Protein AF-A0A8T5MSV7-F1 (afdb_monomer_lite)

Foldseek 3Di:
DDFPPPDVDTPDPQVQVQVVVLVVCLVVCVVDVVSVVCLLCQQVDDSPDPRCVALDDSNVVPDFQDDPCPVCGCVVRVVRRVCSVVVNVVVVVVVVLLACEPPRPVVVVQLVVQLVVLCVVDVDNVSSNVRSVVVSVVRNVVVVVVVVCVVCVVVVVVVVD

pLDDT: mean 79.71, std 11.53, range [36.91, 94.94]

Radius of gyration: 23.36 Å; chains: 1; bounding box: 55×36×70 Å

Sequence (161 aa):
SKPLEVLGIEVEECPASSTLHFLQTMPTMLNRPMGWITLITLPFMGLTGPRFDGFTGLLIQFYQPAGWALPLGNGIFWIANSLFWIGYISFCVGALNCLPVAPLDGKYVFRDIALSGAGLITKDEERRERMSNAAVHALALLLFASIVFLFIAPYLVHLHR

Secondary structure (DSSP, 8-state):
------SS------HHHHHHHHHHHHHHHTTSHHHHHHHHHGGGSBSSSSB--SS-HHHHHS----GGGGGGTTHHHHHHHHHHHHHHHHHHHHHHHTSSSTTSTHHHHHHHHHHHHHHHH---HHHHHHHHHHHHHHHHHHHHHHHHHHHHHHHHHHTT-

Structure (mmCIF, N/CA/C/O backbone):
data_AF-A0A8T5MSV7-F1
#
_entry.id   AF-A0A8T5MSV7-F1
#
loop_
_atom_site.group_PDB
_atom_site.id
_atom_site.type_symbol
_atom_site.label_atom_id
_atom_site.label_alt_id
_atom_site.label_comp_id
_atom_site.label_asym_id
_atom_site.label_entity_id
_atom_site.label_seq_id
_atom_site.pdbx_PDB_ins_code
_atom_site.Cartn_x
_atom_site.Cartn_y
_atom_site.Cartn_z
_atom_site.occupancy
_atom_site.B_iso_or_equiv
_atom_site.auth_seq_id
_atom_site.auth_comp_id
_atom_site.auth_asym_id
_atom_site.auth_atom_id
_atom_site.pdbx_PDB_model_num
ATOM 1 N N . SER A 1 1 ? 22.118 18.298 -21.321 1.00 36.91 1 SER A N 1
ATOM 2 C CA . SER A 1 1 ? 22.368 18.521 -22.763 1.00 36.91 1 SER A CA 1
ATOM 3 C C . SER A 1 1 ? 21.188 19.305 -23.304 1.00 36.91 1 SER A C 1
ATOM 5 O O . SER A 1 1 ? 20.075 18.990 -22.919 1.00 36.91 1 SER A O 1
ATOM 7 N N . LYS A 1 2 ? 21.402 20.369 -24.091 1.00 42.62 2 LYS A N 1
ATOM 8 C CA . LYS A 1 2 ? 20.290 21.161 -24.656 1.00 42.62 2 LYS A CA 1
ATOM 9 C C . LYS A 1 2 ? 19.412 20.273 -25.562 1.00 42.62 2 LYS A C 1
ATOM 11 O O . LYS A 1 2 ? 20.003 19.486 -26.307 1.00 42.62 2 LYS A O 1
ATOM 16 N N . PRO A 1 3 ? 18.072 20.390 -25.529 1.00 46.03 3 PRO A N 1
ATOM 17 C CA . PRO A 1 3 ? 17.212 19.687 -26.472 1.00 46.03 3 PRO A CA 1
ATOM 18 C C . PRO A 1 3 ? 17.444 20.231 -27.889 1.00 46.03 3 PRO A C 1
ATOM 20 O O . PRO A 1 3 ? 17.568 21.438 -28.102 1.00 46.03 3 PRO A O 1
ATOM 23 N N . LEU A 1 4 ? 17.588 19.321 -28.852 1.00 53.03 4 LEU A N 1
ATOM 24 C CA . LEU A 1 4 ? 17.709 19.637 -30.273 1.00 53.03 4 LEU A CA 1
ATOM 25 C C . LEU A 1 4 ? 16.303 19.897 -30.832 1.00 53.03 4 LEU A C 1
ATOM 27 O O . LEU A 1 4 ? 15.616 18.968 -31.246 1.00 53.03 4 LEU A O 1
ATOM 31 N N . GLU A 1 5 ? 15.891 21.165 -30.858 1.00 50.81 5 GLU A N 1
ATOM 32 C CA . GLU A 1 5 ? 14.728 21.651 -31.614 1.00 50.81 5 GLU A CA 1
ATOM 33 C C . GLU A 1 5 ? 15.031 21.607 -33.120 1.00 50.81 5 GLU A C 1
ATOM 35 O O . GLU A 1 5 ? 15.340 22.615 -33.752 1.00 50.81 5 GLU A O 1
ATOM 40 N N . VAL A 1 6 ? 15.013 20.422 -33.725 1.00 54.12 6 VAL A N 1
ATOM 41 C CA . VAL A 1 6 ? 15.267 20.274 -35.165 1.00 54.12 6 VAL A CA 1
ATOM 42 C C . VAL A 1 6 ? 14.185 19.393 -35.776 1.00 54.12 6 VAL A C 1
ATOM 44 O O . VAL A 1 6 ? 14.483 18.280 -36.175 1.00 54.12 6 VAL A O 1
ATOM 47 N N . LEU A 1 7 ? 12.927 19.869 -35.763 1.00 58.00 7 LEU A N 1
ATOM 48 C CA . LEU A 1 7 ? 11.843 19.584 -36.742 1.00 58.00 7 LEU A CA 1
ATOM 49 C C . LEU A 1 7 ? 10.418 19.968 -36.263 1.00 58.00 7 LEU A C 1
ATOM 51 O O . LEU A 1 7 ? 9.443 19.602 -36.914 1.00 58.00 7 LEU A O 1
ATOM 55 N N . GLY A 1 8 ? 10.249 20.669 -35.134 1.00 52.44 8 GLY A N 1
ATOM 56 C CA . GLY A 1 8 ? 8.913 20.876 -34.543 1.00 52.44 8 GLY A CA 1
ATOM 57 C C . GLY A 1 8 ? 8.363 19.636 -33.822 1.00 52.44 8 GLY A C 1
ATOM 58 O O . GLY A 1 8 ? 7.184 19.583 -33.487 1.00 52.44 8 GLY A O 1
ATOM 59 N N . ILE A 1 9 ? 9.226 18.647 -33.580 1.00 61.09 9 ILE A N 1
ATOM 60 C CA . ILE A 1 9 ? 8.997 17.532 -32.666 1.00 61.09 9 ILE A CA 1
ATOM 61 C C . ILE A 1 9 ? 9.985 17.724 -31.523 1.00 61.09 9 ILE A C 1
ATOM 63 O O . ILE A 1 9 ? 11.198 17.695 -31.736 1.00 61.09 9 ILE A O 1
ATOM 67 N N . GLU A 1 10 ? 9.463 17.957 -30.327 1.00 49.97 10 GLU A N 1
ATOM 68 C CA . GLU A 1 10 ? 10.260 17.957 -29.109 1.00 49.97 10 GLU A CA 1
ATOM 69 C C . GLU A 1 10 ? 10.412 16.499 -28.664 1.00 49.97 10 GLU A C 1
ATOM 71 O O . GLU A 1 10 ? 9.425 15.783 -28.485 1.00 49.97 10 GLU A O 1
ATOM 76 N N . VAL A 1 11 ? 11.650 16.019 -28.544 1.00 54.00 11 VAL A N 1
ATOM 77 C CA . VAL A 1 11 ? 11.899 14.756 -27.846 1.00 54.00 11 VAL A CA 1
ATOM 78 C C . VAL A 1 11 ? 11.767 15.080 -26.365 1.00 54.00 11 VAL A C 1
ATOM 80 O O . VAL A 1 11 ? 12.696 15.642 -25.784 1.00 54.00 11 VAL A O 1
ATOM 83 N N . GLU A 1 12 ? 10.609 14.771 -25.775 1.00 55.56 12 GLU A N 1
ATOM 84 C CA . GLU A 1 12 ? 10.451 14.786 -24.319 1.00 55.56 12 GLU A CA 1
ATOM 85 C C . GLU A 1 12 ? 11.608 13.993 -23.696 1.00 55.56 12 GLU A C 1
ATOM 87 O O . GLU A 1 12 ? 11.960 12.900 -24.156 1.00 55.56 12 GLU A O 1
ATOM 92 N N . GLU A 1 13 ? 12.252 14.576 -22.684 1.00 60.03 13 GLU A N 1
ATOM 93 C CA . GLU A 1 13 ? 13.374 13.950 -21.991 1.00 60.03 13 GLU A CA 1
ATOM 94 C C . GLU A 1 13 ? 13.008 12.525 -21.551 1.00 60.03 13 GLU A C 1
ATOM 96 O O . GLU A 1 13 ? 11.902 12.268 -21.080 1.00 60.03 13 GLU A O 1
ATOM 101 N N . CYS A 1 14 ? 13.948 11.587 -21.707 1.00 59.22 14 CYS A N 1
ATOM 102 C CA . CYS A 1 14 ? 13.722 10.175 -21.405 1.00 59.22 14 CYS A CA 1
ATOM 103 C C . CYS A 1 14 ? 13.134 9.995 -19.986 1.00 59.22 14 CYS A C 1
ATOM 105 O O . CYS A 1 14 ? 13.853 10.225 -19.005 1.00 59.22 14 CYS A O 1
ATOM 107 N N . PRO A 1 15 ? 11.881 9.513 -19.835 1.00 68.94 15 PRO A N 1
ATOM 108 C CA . PRO A 1 15 ? 11.240 9.365 -18.526 1.00 68.94 15 PRO A CA 1
ATOM 109 C C . PRO A 1 15 ? 11.947 8.354 -17.618 1.00 68.94 15 PRO A C 1
ATOM 111 O O . PRO A 1 15 ? 11.673 8.285 -16.421 1.00 68.94 15 PRO A O 1
ATOM 114 N N . ALA A 1 16 ? 12.843 7.532 -18.170 1.00 71.06 16 ALA A N 1
ATOM 115 C CA . ALA A 1 16 ? 13.505 6.467 -17.436 1.00 71.06 16 ALA A CA 1
ATOM 116 C C . ALA A 1 16 ? 14.402 6.998 -16.313 1.00 71.06 16 ALA A C 1
ATOM 118 O O . ALA A 1 16 ? 14.360 6.457 -15.212 1.00 71.06 16 ALA A O 1
ATOM 119 N N . SER A 1 17 ? 15.170 8.068 -16.543 1.00 75.81 17 SER A N 1
ATOM 120 C CA . SER A 1 17 ? 16.082 8.609 -15.524 1.00 75.81 17 SER A CA 1
ATOM 121 C C . SER A 1 17 ? 15.319 9.217 -14.347 1.00 75.81 17 SER A C 1
ATOM 123 O O . SER A 1 17 ? 15.645 8.944 -13.191 1.00 75.81 17 SER A O 1
ATOM 125 N N . SER A 1 18 ? 14.265 9.984 -14.632 1.00 76.94 18 SER A N 1
ATOM 126 C CA . SER A 1 18 ? 13.405 10.595 -13.619 1.00 76.94 18 SER A CA 1
ATOM 127 C C . SER A 1 18 ? 12.596 9.542 -12.859 1.00 76.94 18 SER A C 1
ATOM 129 O O . SER A 1 18 ? 12.537 9.593 -11.632 1.00 76.94 18 SER A O 1
ATOM 131 N N . THR A 1 19 ? 12.079 8.522 -13.553 1.00 76.88 19 THR A N 1
ATOM 132 C CA . THR A 1 19 ? 11.391 7.380 -12.930 1.00 76.88 19 THR A CA 1
ATOM 133 C C . THR A 1 19 ? 12.338 6.568 -12.047 1.00 76.88 19 THR A C 1
ATOM 135 O O . THR A 1 19 ? 11.982 6.226 -10.923 1.00 76.88 19 THR A O 1
ATOM 138 N N . LEU A 1 20 ? 13.562 6.282 -12.504 1.00 80.88 20 LEU A N 1
ATOM 139 C CA . LEU A 1 20 ? 14.553 5.550 -11.711 1.00 80.88 20 LEU A CA 1
ATOM 140 C C . LEU A 1 20 ? 14.943 6.327 -10.457 1.00 80.88 20 LEU A C 1
ATOM 142 O O . LEU A 1 20 ? 14.983 5.754 -9.371 1.00 80.88 20 LEU A O 1
ATOM 146 N N . HIS A 1 21 ? 15.199 7.628 -10.600 1.00 83.19 21 HIS A N 1
ATOM 147 C CA . HIS A 1 21 ? 15.504 8.498 -9.471 1.00 83.19 21 HIS A CA 1
ATOM 148 C C . HIS A 1 21 ? 14.341 8.516 -8.473 1.00 83.19 21 HIS A C 1
ATOM 150 O O . HIS A 1 21 ? 14.548 8.353 -7.274 1.00 83.19 21 HIS A O 1
ATOM 156 N N . PHE A 1 22 ? 13.103 8.615 -8.960 1.00 83.19 22 PHE A N 1
ATOM 157 C CA . PHE A 1 22 ? 11.919 8.535 -8.114 1.00 83.19 22 PHE A CA 1
ATOM 158 C C . PHE A 1 22 ? 11.834 7.200 -7.353 1.00 83.19 22 PHE A C 1
ATOM 160 O O . PHE A 1 22 ? 11.672 7.195 -6.131 1.00 83.19 22 PHE A O 1
ATOM 167 N N . LEU A 1 23 ? 12.029 6.067 -8.038 1.00 82.44 23 LEU A N 1
ATOM 168 C CA . LEU A 1 23 ? 12.054 4.737 -7.416 1.00 82.44 23 LEU A CA 1
ATOM 169 C C . LEU A 1 23 ? 13.165 4.611 -6.361 1.00 82.44 23 LEU A C 1
ATOM 171 O O . LEU A 1 23 ? 12.937 4.042 -5.296 1.00 82.44 23 LEU A O 1
ATOM 175 N N . GLN A 1 24 ? 14.342 5.191 -6.606 1.00 87.25 24 GLN A N 1
ATOM 176 C CA . GLN A 1 24 ? 15.445 5.228 -5.638 1.00 87.25 24 GLN A CA 1
ATOM 177 C C . GLN A 1 24 ? 15.135 6.097 -4.415 1.00 87.25 24 GLN A C 1
ATOM 179 O O . GLN A 1 24 ? 15.618 5.808 -3.321 1.00 87.25 24 GLN A O 1
ATOM 184 N N . THR A 1 25 ? 14.317 7.139 -4.570 1.00 87.06 25 THR A N 1
ATOM 185 C CA . THR A 1 25 ? 13.877 7.986 -3.452 1.00 87.06 25 THR A CA 1
ATOM 186 C C . THR A 1 25 ? 12.722 7.390 -2.647 1.00 87.06 25 THR A C 1
ATOM 188 O O . THR A 1 25 ? 12.484 7.822 -1.523 1.00 87.06 25 THR A O 1
ATOM 191 N N . MET A 1 26 ? 12.023 6.366 -3.146 1.00 84.69 26 MET A N 1
ATOM 192 C CA . MET A 1 26 ? 10.886 5.784 -2.423 1.00 84.69 26 MET A CA 1
ATOM 193 C C . MET A 1 26 ? 11.201 5.342 -0.987 1.00 84.69 26 MET A C 1
ATOM 195 O O . MET A 1 26 ? 10.445 5.721 -0.091 1.00 84.69 26 MET A O 1
ATOM 199 N N . PRO A 1 27 ? 12.303 4.617 -0.706 1.00 88.44 27 PRO A N 1
ATOM 200 C CA . PRO A 1 27 ? 12.615 4.195 0.657 1.00 88.44 27 PRO A CA 1
ATOM 201 C C . PRO A 1 27 ? 12.756 5.369 1.630 1.00 88.44 27 PRO A C 1
ATOM 203 O O . PRO A 1 27 ? 12.326 5.277 2.777 1.00 88.44 27 PRO A O 1
ATOM 206 N N . THR A 1 28 ? 13.315 6.498 1.185 1.00 90.19 28 THR A N 1
ATOM 207 C CA . THR A 1 28 ? 13.464 7.683 2.038 1.00 90.19 28 THR A CA 1
ATOM 208 C C . THR A 1 28 ? 12.144 8.430 2.213 1.00 90.19 28 THR A C 1
ATOM 210 O O . THR A 1 28 ? 11.904 8.982 3.290 1.00 90.19 28 THR A O 1
ATOM 213 N N . MET A 1 29 ? 11.253 8.401 1.214 1.00 88.00 29 MET A N 1
ATOM 214 C CA . MET A 1 29 ? 9.909 8.981 1.309 1.00 88.00 29 MET A CA 1
ATOM 215 C C . MET A 1 29 ? 9.033 8.275 2.351 1.00 88.00 29 MET A C 1
ATOM 217 O O . MET A 1 29 ? 8.206 8.938 2.975 1.00 88.00 29 MET A O 1
ATOM 221 N N . LEU A 1 30 ? 9.239 6.977 2.605 1.00 88.19 30 LEU A N 1
ATOM 222 C CA . LEU A 1 30 ? 8.483 6.211 3.612 1.00 88.19 30 LEU A CA 1
ATOM 223 C C . LEU A 1 30 ? 8.696 6.702 5.055 1.00 88.19 30 LEU A C 1
ATOM 225 O O . LEU A 1 30 ? 7.876 6.416 5.928 1.00 88.19 30 LEU A O 1
ATOM 229 N N . ASN A 1 31 ? 9.723 7.522 5.309 1.00 92.44 31 ASN A N 1
ATOM 230 C CA . ASN A 1 31 ? 9.895 8.218 6.591 1.00 92.44 31 ASN A CA 1
ATOM 231 C C . ASN A 1 31 ? 8.845 9.321 6.825 1.00 92.44 31 ASN A C 1
ATOM 233 O O . ASN A 1 31 ? 8.804 9.934 7.893 1.00 92.44 31 ASN A O 1
ATOM 237 N N . ARG A 1 32 ? 8.020 9.632 5.820 1.00 92.69 32 ARG A N 1
ATOM 238 C CA . ARG A 1 32 ? 6.971 10.652 5.869 1.00 92.69 32 ARG A CA 1
ATOM 239 C C . ARG A 1 32 ? 5.621 10.027 5.505 1.00 92.69 32 ARG A C 1
ATOM 241 O O . ARG A 1 32 ? 5.570 9.180 4.617 1.00 92.69 32 ARG A O 1
ATOM 248 N N . PRO A 1 33 ? 4.505 10.499 6.091 1.00 88.56 33 PRO A N 1
ATOM 249 C CA . PRO A 1 33 ? 3.164 10.016 5.741 1.00 88.56 33 PRO A CA 1
ATOM 250 C C . PRO A 1 33 ? 2.852 10.186 4.248 1.00 88.56 33 PRO A C 1
ATOM 252 O O . PRO A 1 33 ? 2.181 9.350 3.656 1.00 88.56 33 PRO A O 1
ATOM 255 N N . MET A 1 34 ? 3.410 11.221 3.613 1.00 85.62 34 MET A N 1
ATOM 256 C CA . MET A 1 34 ? 3.259 11.435 2.175 1.00 85.62 34 MET A CA 1
ATOM 257 C C . MET A 1 34 ? 3.829 10.280 1.338 1.00 85.62 34 MET A C 1
ATOM 259 O O . MET A 1 34 ? 3.223 9.907 0.342 1.00 85.62 34 MET A O 1
ATOM 263 N N . GLY A 1 35 ? 4.946 9.666 1.750 1.00 87.88 35 GLY A N 1
ATOM 264 C CA . GLY A 1 35 ? 5.514 8.526 1.028 1.00 87.88 35 GLY A CA 1
ATOM 265 C C . GLY A 1 35 ? 4.621 7.290 1.069 1.00 87.88 35 GLY A C 1
ATOM 266 O O . GLY A 1 35 ? 4.555 6.552 0.092 1.00 87.88 35 GLY A O 1
ATOM 267 N N . TRP A 1 36 ? 3.876 7.101 2.160 1.00 88.44 36 TRP A N 1
ATOM 268 C CA . TRP A 1 36 ? 2.880 6.034 2.260 1.00 88.44 36 TRP A CA 1
ATOM 269 C C . TRP A 1 36 ? 1.713 6.249 1.299 1.00 88.44 36 TRP A C 1
ATOM 271 O O . TRP A 1 36 ? 1.288 5.306 0.636 1.00 88.44 36 TRP A O 1
ATOM 281 N N . ILE A 1 37 ? 1.234 7.491 1.172 1.00 87.81 37 ILE A N 1
ATOM 282 C CA . ILE A 1 37 ? 0.195 7.846 0.195 1.00 87.81 37 ILE A CA 1
ATOM 283 C C . ILE A 1 37 ? 0.702 7.556 -1.217 1.00 87.81 37 ILE A C 1
ATOM 285 O O . ILE A 1 37 ? 0.033 6.848 -1.965 1.00 87.81 37 ILE A O 1
ATOM 289 N N . THR A 1 38 ? 1.914 8.015 -1.540 1.00 86.44 38 THR A N 1
ATOM 290 C CA . THR A 1 38 ? 2.564 7.754 -2.828 1.00 86.44 38 THR A CA 1
ATOM 291 C C . THR A 1 38 ? 2.665 6.261 -3.132 1.00 86.44 38 THR A C 1
ATOM 293 O O . THR A 1 38 ? 2.383 5.862 -4.256 1.00 86.44 38 THR A O 1
ATOM 296 N N . LEU A 1 39 ? 3.036 5.425 -2.154 1.00 87.25 39 LEU A N 1
ATOM 297 C CA . LEU A 1 39 ? 3.133 3.973 -2.331 1.00 87.25 39 LEU A CA 1
ATOM 298 C C . LEU A 1 39 ? 1.767 3.344 -2.642 1.00 87.25 39 LEU A C 1
ATOM 300 O O . LEU A 1 39 ? 1.666 2.501 -3.529 1.00 87.25 39 LEU A O 1
ATOM 304 N N . ILE A 1 40 ? 0.712 3.768 -1.941 1.00 88.25 40 ILE A N 1
ATOM 305 C CA . ILE A 1 40 ? -0.657 3.275 -2.153 1.00 88.25 40 ILE A CA 1
ATOM 306 C C . ILE A 1 40 ? -1.168 3.676 -3.539 1.00 88.25 40 ILE A C 1
ATOM 308 O O . ILE A 1 40 ? -1.778 2.861 -4.230 1.00 88.25 40 ILE A O 1
ATOM 312 N N . THR A 1 41 ? -0.915 4.912 -3.967 1.00 86.50 41 THR A N 1
ATOM 313 C CA . THR A 1 41 ? -1.403 5.437 -5.249 1.00 86.50 41 THR A CA 1
ATOM 314 C C . THR A 1 41 ? -0.491 5.114 -6.427 1.00 86.50 41 THR A C 1
ATOM 316 O O . THR A 1 41 ? -0.868 5.384 -7.562 1.00 86.50 41 THR A O 1
ATOM 319 N N . LEU A 1 42 ? 0.684 4.532 -6.181 1.00 86.38 42 LEU A N 1
ATOM 320 C CA . LEU A 1 42 ? 1.738 4.270 -7.159 1.00 86.38 42 LEU A CA 1
ATOM 321 C C . LEU A 1 42 ? 1.247 3.681 -8.495 1.00 86.38 42 LEU A C 1
ATOM 323 O O . LEU A 1 42 ? 1.528 4.298 -9.520 1.00 86.38 42 LEU A O 1
ATOM 327 N N . PRO A 1 43 ? 0.487 2.564 -8.533 1.00 84.56 43 PRO A N 1
ATOM 328 C CA . PRO A 1 43 ? 0.057 1.971 -9.804 1.00 84.56 43 PRO A CA 1
ATOM 329 C C . PRO A 1 43 ? -0.967 2.822 -10.575 1.00 84.56 43 PRO A C 1
ATOM 331 O O . PRO A 1 43 ? -1.271 2.573 -11.742 1.00 84.56 43 PRO A O 1
ATOM 334 N N . PHE A 1 44 ? -1.541 3.823 -9.911 1.00 81.25 44 PHE A N 1
ATOM 335 C CA . PHE A 1 44 ? -2.552 4.720 -10.460 1.00 81.25 44 PHE A CA 1
ATOM 336 C C . PHE A 1 44 ? -1.990 6.112 -10.767 1.00 81.25 44 PHE A C 1
ATOM 338 O O . PHE A 1 44 ? -2.656 6.902 -11.434 1.00 81.25 44 PHE A O 1
ATOM 345 N N . MET A 1 45 ? -0.770 6.408 -10.313 1.00 73.75 45 MET A N 1
ATOM 346 C CA . MET A 1 45 ? -0.130 7.713 -10.423 1.00 73.75 45 MET A CA 1
ATOM 347 C C . MET A 1 45 ? 0.932 7.719 -11.531 1.00 73.75 45 MET A C 1
ATOM 349 O O . MET A 1 45 ? 1.658 6.748 -11.745 1.00 73.75 45 MET A O 1
ATOM 353 N N . GLY A 1 46 ? 1.030 8.838 -12.250 1.00 67.75 46 GLY A N 1
ATOM 354 C CA . GLY A 1 46 ? 2.192 9.134 -13.089 1.00 67.75 46 GLY A CA 1
ATOM 355 C C . GLY A 1 46 ? 3.321 9.656 -12.207 1.00 67.75 46 GLY A C 1
ATOM 356 O O . GLY A 1 46 ? 3.125 10.633 -11.489 1.00 67.75 46 GLY A O 1
ATOM 357 N N . LEU A 1 47 ? 4.478 8.994 -12.219 1.00 61.12 47 LEU A N 1
ATOM 358 C CA . LEU A 1 47 ? 5.583 9.334 -11.315 1.00 61.12 47 LEU A CA 1
ATOM 359 C C . LEU A 1 47 ? 6.293 10.622 -11.743 1.00 61.12 47 LEU A C 1
ATOM 361 O O . LEU A 1 47 ? 6.564 11.476 -10.907 1.00 61.12 47 LEU A O 1
ATOM 365 N N . THR A 1 48 ? 6.508 10.777 -13.049 1.00 56.84 48 THR A N 1
ATOM 366 C CA . THR A 1 48 ? 7.056 11.972 -13.724 1.00 56.84 48 THR A CA 1
ATOM 367 C C . THR A 1 48 ? 6.701 11.983 -15.224 1.00 56.84 48 THR A C 1
ATOM 369 O O . THR A 1 48 ? 7.318 12.691 -16.011 1.00 56.84 48 THR A O 1
ATOM 372 N N . GLY A 1 49 ? 5.729 11.160 -15.632 1.00 61.97 49 GLY A N 1
ATOM 373 C CA . GLY A 1 49 ? 5.389 10.848 -17.021 1.00 61.97 49 GLY A CA 1
ATOM 374 C C . GLY A 1 49 ? 4.146 9.944 -17.077 1.00 61.97 49 GLY A C 1
ATOM 375 O O . GLY A 1 49 ? 3.284 10.075 -16.201 1.00 61.97 49 GLY A O 1
ATOM 376 N N . PRO A 1 50 ? 4.018 9.023 -18.054 1.00 62.22 50 PRO A N 1
ATOM 377 C CA . PRO A 1 50 ? 2.878 8.108 -18.116 1.00 62.22 50 PRO A CA 1
ATOM 378 C C . PRO A 1 50 ? 2.712 7.299 -16.819 1.00 62.22 50 PRO A C 1
ATOM 380 O O . PRO A 1 50 ? 3.662 7.092 -16.061 1.00 62.22 50 PRO A O 1
ATOM 383 N N . ARG A 1 51 ? 1.470 6.874 -16.553 1.00 72.56 51 ARG A N 1
ATOM 384 C CA . ARG A 1 51 ? 1.091 6.093 -15.365 1.00 72.56 51 ARG A CA 1
ATOM 385 C C . ARG A 1 51 ? 2.052 4.921 -15.169 1.00 72.56 51 ARG A C 1
ATOM 387 O O . ARG A 1 51 ? 2.282 4.165 -16.109 1.00 72.56 51 ARG A O 1
ATOM 394 N N . PHE A 1 52 ? 2.568 4.756 -13.952 1.00 81.75 52 PHE A N 1
ATOM 395 C CA . PHE A 1 52 ? 3.379 3.592 -13.617 1.00 81.75 52 PHE A CA 1
ATOM 396 C C . PHE A 1 52 ? 2.460 2.381 -13.466 1.00 81.75 52 PHE A C 1
ATOM 398 O O . PHE A 1 52 ? 1.812 2.220 -12.445 1.00 81.75 52 PHE A O 1
ATOM 405 N N . ASP A 1 53 ? 2.368 1.535 -14.484 1.00 81.00 53 ASP A N 1
ATOM 406 C CA . ASP A 1 53 ? 1.547 0.316 -14.485 1.00 81.00 53 ASP A CA 1
ATOM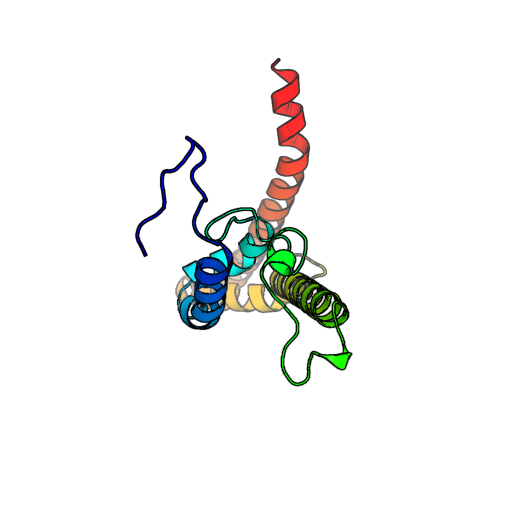 407 C C . ASP A 1 53 ? 2.367 -0.961 -14.212 1.00 81.00 53 ASP A C 1
ATOM 409 O O . ASP A 1 53 ? 1.890 -2.083 -14.395 1.00 81.00 53 ASP A O 1
ATOM 413 N N . GLY A 1 54 ? 3.593 -0.782 -13.712 1.00 82.69 54 GLY A N 1
ATOM 414 C CA . GLY A 1 54 ? 4.549 -1.839 -13.405 1.00 82.69 54 GLY A CA 1
ATOM 415 C C . GLY A 1 54 ? 5.735 -1.848 -14.367 1.00 82.69 54 GLY A C 1
ATOM 416 O O . GLY A 1 54 ? 6.028 -0.872 -15.058 1.00 82.69 54 GLY A O 1
ATOM 417 N N . PHE A 1 55 ? 6.450 -2.971 -14.413 1.00 85.50 55 PHE A N 1
ATOM 418 C CA . PHE A 1 55 ? 7.610 -3.142 -15.294 1.00 85.50 55 PHE A CA 1
ATOM 419 C C . PHE A 1 55 ? 7.165 -3.615 -16.682 1.00 85.50 55 PHE A C 1
ATOM 421 O O . PHE A 1 55 ? 7.515 -4.711 -17.118 1.00 85.50 55 PHE A O 1
ATOM 428 N N . THR A 1 56 ? 6.351 -2.799 -17.360 1.00 83.00 56 THR A N 1
ATOM 429 C CA . THR A 1 56 ? 5.768 -3.106 -18.677 1.00 83.00 56 THR A CA 1
ATOM 430 C C . THR A 1 56 ? 5.797 -1.900 -19.631 1.00 83.00 56 THR A C 1
ATOM 432 O O . THR A 1 56 ? 6.297 -0.829 -19.282 1.00 83.00 56 THR A O 1
ATOM 435 N N . GLY A 1 57 ? 5.317 -2.086 -20.868 1.00 81.06 57 GLY A N 1
ATOM 436 C CA . GLY A 1 57 ? 5.062 -0.996 -21.815 1.00 81.06 57 GLY A CA 1
ATOM 437 C C . GLY A 1 57 ? 6.287 -0.140 -22.149 1.00 81.06 57 GLY A C 1
ATOM 438 O O . GLY A 1 57 ? 7.344 -0.659 -22.505 1.00 81.06 57 GLY A O 1
ATOM 439 N N . LEU A 1 58 ? 6.128 1.183 -22.047 1.00 73.56 58 LEU A N 1
ATOM 440 C CA . LEU A 1 58 ? 7.191 2.155 -22.324 1.00 73.56 58 LEU A CA 1
ATOM 441 C C . LEU A 1 58 ? 8.385 1.999 -21.378 1.00 73.56 58 LEU A C 1
ATOM 443 O O . LEU A 1 58 ? 9.514 2.217 -21.800 1.00 73.56 58 LEU A O 1
ATOM 447 N N . LEU A 1 59 ? 8.171 1.580 -20.126 1.00 76.00 59 LEU A N 1
ATOM 448 C CA . LEU A 1 59 ? 9.249 1.509 -19.142 1.00 76.00 59 LEU A CA 1
ATOM 449 C C . LEU A 1 59 ? 10.331 0.521 -19.591 1.00 76.00 59 LEU A C 1
ATOM 451 O O . LEU A 1 59 ? 11.502 0.879 -19.653 1.00 76.00 59 LEU A O 1
ATOM 455 N N . ILE A 1 60 ? 9.943 -0.692 -19.991 1.00 80.56 60 ILE A N 1
ATOM 456 C CA . ILE A 1 60 ? 10.890 -1.740 -20.406 1.00 80.56 60 ILE A CA 1
ATOM 457 C C . ILE A 1 60 ? 11.589 -1.444 -21.737 1.00 80.56 60 ILE A C 1
ATOM 459 O O . ILE A 1 60 ? 12.613 -2.051 -22.022 1.00 80.56 60 ILE A O 1
ATOM 463 N N . GLN A 1 61 ? 11.080 -0.507 -22.546 1.00 81.56 61 GLN A N 1
ATOM 464 C CA . GLN A 1 61 ? 11.754 -0.086 -23.781 1.00 81.56 61 GLN A CA 1
ATOM 465 C C . GLN A 1 61 ? 13.021 0.727 -23.493 1.00 81.56 61 GLN A C 1
ATOM 467 O O . GLN A 1 61 ? 13.936 0.752 -24.315 1.00 81.56 61 GLN A O 1
ATOM 472 N N . PHE A 1 62 ? 13.100 1.350 -22.313 1.00 78.06 62 PHE A N 1
ATOM 473 C CA . PHE A 1 62 ? 14.241 2.162 -21.893 1.00 78.06 62 PHE A CA 1
ATOM 474 C C . PHE A 1 62 ? 15.244 1.418 -21.000 1.00 78.06 62 PHE A C 1
ATOM 476 O O . PHE A 1 62 ? 16.292 1.976 -20.675 1.00 78.06 62 PHE A O 1
ATOM 483 N N . TYR A 1 63 ? 14.963 0.167 -20.619 1.00 80.38 63 TYR A N 1
ATOM 484 C CA . TYR A 1 63 ? 15.867 -0.664 -19.821 1.00 80.38 63 TYR A CA 1
ATOM 485 C C . TYR A 1 63 ? 16.291 -1.907 -20.595 1.00 80.38 63 TYR A C 1
ATOM 487 O O . TYR A 1 63 ? 15.498 -2.532 -21.289 1.00 80.38 63 TYR A O 1
ATOM 495 N N . GLN A 1 64 ? 17.553 -2.296 -20.435 1.00 84.31 64 GLN A N 1
ATOM 496 C CA . GLN A 1 64 ? 18.095 -3.527 -21.003 1.00 84.31 64 GLN A CA 1
ATOM 497 C C . GLN A 1 64 ? 18.659 -4.399 -19.873 1.00 84.31 64 GLN A C 1
ATOM 499 O O . GLN A 1 64 ? 19.285 -3.861 -18.952 1.00 84.31 64 GLN A O 1
ATOM 504 N N . PRO A 1 65 ? 18.453 -5.727 -19.908 1.00 85.69 65 PRO A N 1
ATOM 505 C CA . PRO A 1 65 ? 19.059 -6.635 -18.942 1.00 85.69 65 PRO A CA 1
ATOM 506 C C . PRO A 1 65 ? 20.588 -6.508 -18.965 1.00 85.69 65 PRO A C 1
ATOM 508 O O . PRO A 1 65 ? 21.207 -6.563 -20.026 1.00 85.69 65 PRO A O 1
ATOM 511 N N . ALA A 1 66 ? 21.201 -6.355 -17.792 1.00 86.88 66 ALA A N 1
ATOM 512 C CA . ALA A 1 66 ? 22.645 -6.183 -17.639 1.00 86.88 66 ALA A CA 1
ATOM 513 C C . ALA A 1 66 ? 23.211 -7.133 -16.569 1.00 86.88 66 ALA A C 1
ATOM 515 O O . ALA A 1 66 ? 22.506 -7.552 -15.647 1.00 86.88 66 ALA A O 1
ATOM 516 N N . GLY A 1 67 ? 24.498 -7.476 -16.680 1.00 89.50 67 GLY A N 1
ATOM 517 C CA . GLY A 1 67 ? 25.197 -8.324 -15.710 1.00 89.50 67 GLY A CA 1
ATOM 518 C C . GLY A 1 67 ? 24.572 -9.716 -15.577 1.00 89.50 67 GLY A C 1
ATOM 519 O O . GLY A 1 67 ? 24.406 -10.427 -16.564 1.00 89.50 67 GLY A O 1
ATOM 520 N N . TRP A 1 68 ? 24.201 -10.100 -14.352 1.00 90.75 68 TRP A N 1
ATOM 521 C CA . TRP A 1 68 ? 23.592 -11.404 -14.058 1.00 90.75 68 TRP A CA 1
ATOM 522 C C . TRP A 1 68 ? 22.212 -11.600 -14.705 1.00 90.75 68 TRP A C 1
ATOM 524 O O . TRP A 1 68 ? 21.754 -12.733 -14.818 1.00 90.75 68 TRP A O 1
ATOM 534 N N . ALA A 1 69 ? 21.557 -10.519 -15.140 1.00 87.38 69 ALA A N 1
ATOM 535 C CA . ALA A 1 69 ? 20.247 -10.575 -15.778 1.00 87.38 69 ALA A CA 1
ATOM 536 C C . ALA A 1 69 ? 20.311 -10.828 -17.296 1.00 87.38 69 ALA A C 1
ATOM 538 O O . ALA A 1 69 ? 19.271 -11.096 -17.893 1.00 87.38 69 ALA A O 1
ATOM 539 N N . LEU A 1 70 ? 21.498 -10.796 -17.927 1.00 87.00 70 LEU A N 1
ATOM 540 C CA . LEU A 1 70 ? 21.646 -11.087 -19.365 1.00 87.00 70 LEU A CA 1
ATOM 541 C C . LEU A 1 70 ? 21.006 -12.425 -19.786 1.00 87.00 70 LEU A C 1
ATOM 543 O O . LEU A 1 70 ? 20.245 -12.422 -20.752 1.00 87.00 70 LEU A O 1
ATOM 547 N N . PRO A 1 71 ? 21.252 -13.553 -19.082 1.00 90.38 71 PRO A N 1
ATOM 548 C CA . PRO A 1 71 ? 20.687 -14.852 -19.456 1.00 90.38 71 PRO A CA 1
ATOM 549 C C . PRO A 1 71 ? 19.160 -14.906 -19.353 1.00 90.38 71 PRO A C 1
ATOM 551 O O . PRO A 1 71 ? 18.526 -15.723 -20.011 1.00 90.38 71 PRO A O 1
ATOM 554 N N . LEU A 1 72 ? 18.568 -14.048 -18.519 1.00 86.88 72 LEU A N 1
ATOM 555 C CA . LEU A 1 72 ? 17.123 -13.975 -18.316 1.00 86.88 72 LEU A CA 1
ATOM 556 C C . LEU A 1 72 ? 16.430 -13.173 -19.425 1.00 86.88 72 LEU A C 1
ATOM 558 O O . LEU A 1 72 ? 15.217 -13.308 -19.595 1.00 86.88 72 LEU A O 1
ATOM 562 N N . GLY A 1 73 ? 17.171 -12.352 -20.180 1.00 87.75 73 GLY A N 1
ATOM 563 C CA . GLY A 1 73 ? 16.622 -11.492 -21.225 1.00 87.75 73 GLY A CA 1
ATOM 564 C C . GLY A 1 73 ? 15.424 -10.692 -20.710 1.00 87.75 73 GLY A C 1
ATOM 565 O O . GLY A 1 73 ? 15.429 -10.188 -19.589 1.00 87.75 73 GLY A O 1
ATOM 566 N N . ASN A 1 74 ? 14.342 -10.649 -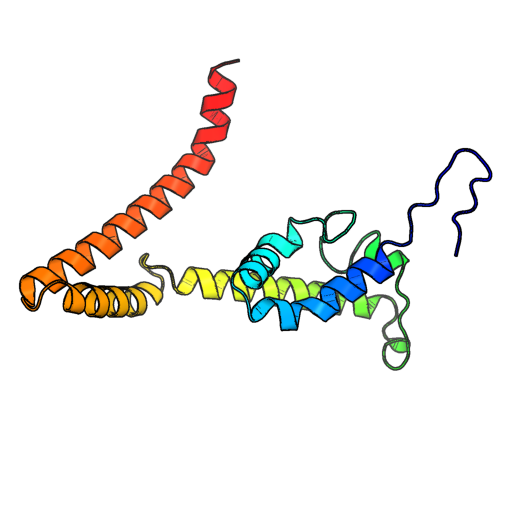21.488 1.00 86.62 74 ASN A N 1
ATOM 567 C CA . ASN A 1 74 ? 13.109 -9.969 -21.079 1.00 86.62 74 ASN A CA 1
ATOM 568 C C . ASN A 1 74 ? 12.391 -10.637 -19.891 1.00 86.62 74 ASN A C 1
ATOM 570 O O . ASN A 1 74 ? 11.522 -10.016 -19.281 1.00 86.62 74 ASN A O 1
ATOM 574 N N . GLY A 1 75 ? 12.749 -11.874 -19.527 1.00 88.50 75 GLY A N 1
ATOM 575 C CA . GLY A 1 75 ? 12.184 -12.596 -18.385 1.00 88.50 75 GLY A CA 1
ATOM 576 C C . GLY A 1 75 ? 12.379 -11.870 -17.052 1.00 88.50 75 GLY A C 1
ATOM 577 O O . GLY A 1 75 ? 11.526 -11.973 -16.172 1.00 88.50 75 GLY A O 1
ATOM 578 N N . ILE A 1 76 ? 13.436 -11.061 -16.915 1.00 90.69 76 ILE A N 1
ATOM 579 C CA . ILE A 1 76 ? 13.664 -10.269 -15.699 1.00 90.69 76 ILE A CA 1
ATOM 580 C C . ILE A 1 76 ? 12.544 -9.253 -15.448 1.00 90.69 76 ILE A C 1
ATOM 582 O O . ILE A 1 76 ? 12.148 -9.051 -14.302 1.00 90.69 76 ILE A O 1
ATOM 586 N N . PHE A 1 77 ? 11.984 -8.661 -16.506 1.00 89.94 77 PHE A N 1
ATOM 587 C CA . PHE A 1 77 ? 10.895 -7.694 -16.381 1.00 89.94 77 PHE A CA 1
ATOM 588 C C . PHE A 1 77 ? 9.588 -8.369 -15.968 1.00 89.94 77 PHE A C 1
ATOM 590 O O . PHE A 1 77 ? 8.848 -7.813 -15.163 1.00 89.94 77 PHE A O 1
ATOM 597 N N . TRP A 1 78 ? 9.340 -9.602 -16.419 1.00 90.94 78 TRP A N 1
ATOM 598 C CA . TRP A 1 78 ? 8.207 -10.406 -15.952 1.00 90.94 78 TRP A CA 1
ATOM 599 C C . TRP A 1 78 ? 8.309 -10.730 -14.464 1.00 90.94 78 TRP A C 1
ATOM 601 O O . TRP A 1 78 ? 7.327 -10.591 -13.733 1.00 90.94 78 TRP A O 1
ATOM 611 N N . ILE A 1 79 ? 9.501 -11.120 -14.005 1.00 92.12 79 ILE A N 1
ATOM 612 C CA . ILE A 1 79 ? 9.766 -11.375 -12.585 1.00 92.12 79 ILE A CA 1
ATOM 613 C C . ILE A 1 79 ? 9.574 -10.088 -11.780 1.00 92.12 79 ILE A C 1
ATOM 615 O O . ILE A 1 79 ? 8.835 -10.094 -10.799 1.00 92.12 79 ILE A O 1
ATOM 619 N N . ALA A 1 80 ? 10.174 -8.978 -12.214 1.00 90.69 80 ALA A N 1
ATOM 620 C CA . ALA A 1 80 ? 10.050 -7.685 -11.548 1.00 90.69 80 ALA A CA 1
ATOM 621 C C . ALA A 1 80 ? 8.590 -7.216 -11.472 1.00 90.69 80 ALA A C 1
ATOM 623 O O . ALA A 1 80 ? 8.130 -6.804 -10.409 1.00 90.69 80 ALA A O 1
ATOM 624 N N . ASN A 1 81 ? 7.836 -7.341 -12.567 1.00 92.38 81 ASN A N 1
ATOM 625 C CA . ASN A 1 81 ? 6.417 -7.002 -12.606 1.00 92.38 81 ASN A CA 1
ATOM 626 C C . ASN A 1 81 ? 5.593 -7.890 -11.664 1.00 92.38 81 ASN A C 1
ATOM 628 O O . ASN A 1 81 ? 4.735 -7.398 -10.938 1.00 92.38 81 ASN A O 1
ATOM 632 N N . SER A 1 82 ? 5.880 -9.190 -11.628 1.00 94.25 82 SER A N 1
ATOM 633 C CA . SER A 1 82 ? 5.179 -10.124 -10.742 1.00 94.25 82 SER A CA 1
ATOM 634 C C . SER A 1 82 ? 5.470 -9.820 -9.275 1.00 94.25 82 SER A C 1
ATOM 636 O O . SER A 1 82 ? 4.545 -9.732 -8.477 1.00 94.25 82 SER A O 1
ATOM 638 N N . LEU A 1 83 ? 6.739 -9.596 -8.919 1.00 93.88 83 LEU A N 1
ATOM 639 C CA . LEU A 1 83 ? 7.142 -9.204 -7.567 1.00 93.88 83 LEU A CA 1
ATOM 640 C C . LEU A 1 83 ? 6.502 -7.881 -7.150 1.00 93.88 83 LEU A C 1
ATOM 642 O O . LEU A 1 83 ? 6.034 -7.766 -6.019 1.00 93.88 83 LEU A O 1
ATOM 646 N N . PHE A 1 84 ? 6.440 -6.912 -8.066 1.00 90.56 84 PHE A N 1
ATOM 647 C CA . PHE A 1 84 ? 5.760 -5.645 -7.834 1.00 90.56 84 PHE A CA 1
ATOM 648 C C . PHE A 1 84 ? 4.284 -5.861 -7.484 1.00 90.56 84 PHE A C 1
ATOM 650 O O . PHE A 1 84 ? 3.844 -5.423 -6.424 1.00 90.56 84 PHE A O 1
ATOM 657 N N . TRP A 1 85 ? 3.532 -6.582 -8.319 1.00 93.31 85 TRP A N 1
ATOM 658 C CA . TRP A 1 85 ? 2.101 -6.805 -8.097 1.00 93.31 85 TRP A CA 1
ATOM 659 C C . TRP A 1 85 ? 1.814 -7.686 -6.881 1.00 93.31 85 TRP A C 1
ATOM 661 O O . TRP A 1 85 ? 0.921 -7.366 -6.099 1.00 93.31 85 TRP A O 1
ATOM 671 N N . ILE A 1 86 ? 2.588 -8.754 -6.673 1.00 94.94 86 ILE A N 1
ATOM 672 C CA . ILE A 1 86 ? 2.472 -9.609 -5.484 1.00 94.94 86 ILE A CA 1
ATOM 673 C C . ILE A 1 86 ? 2.728 -8.782 -4.224 1.00 94.94 86 ILE A C 1
ATOM 675 O O . ILE A 1 86 ? 1.942 -8.851 -3.279 1.00 94.94 86 ILE A O 1
ATOM 679 N N . GLY A 1 87 ? 3.791 -7.975 -4.215 1.00 91.81 87 GLY A N 1
ATOM 680 C CA . GLY A 1 87 ? 4.126 -7.102 -3.095 1.00 91.81 87 GLY A CA 1
ATOM 681 C C . GLY A 1 87 ? 3.044 -6.056 -2.838 1.00 91.81 87 GLY A C 1
ATO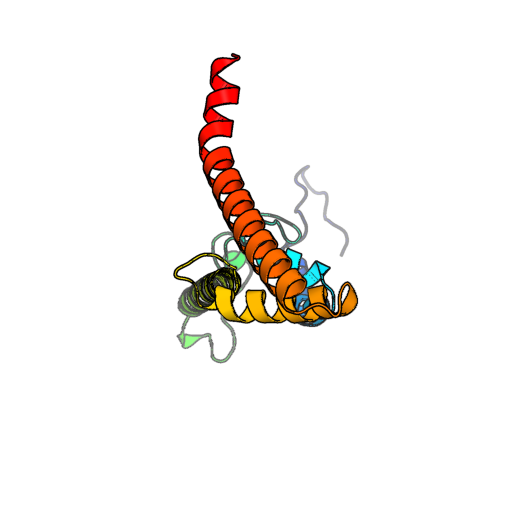M 682 O O . GLY A 1 87 ? 2.584 -5.921 -1.707 1.00 91.81 87 GLY A O 1
ATOM 683 N N . TYR A 1 88 ? 2.588 -5.371 -3.886 1.00 91.50 88 TYR A N 1
ATOM 684 C CA . TYR A 1 88 ? 1.554 -4.341 -3.799 1.00 91.50 88 TYR A CA 1
ATOM 685 C C . TYR A 1 88 ? 0.223 -4.899 -3.278 1.00 91.50 88 TYR A C 1
ATOM 687 O O . TYR A 1 88 ? -0.338 -4.365 -2.324 1.00 91.50 88 TYR A O 1
ATOM 695 N N . ILE A 1 89 ? -0.258 -6.015 -3.835 1.00 91.06 89 ILE A N 1
ATOM 696 C CA . ILE A 1 89 ? -1.507 -6.649 -3.393 1.00 91.06 89 ILE A CA 1
ATOM 697 C C . ILE A 1 89 ? -1.370 -7.154 -1.955 1.00 91.06 89 ILE A C 1
ATOM 699 O O . ILE A 1 89 ? -2.259 -6.906 -1.144 1.00 91.06 89 ILE A O 1
ATOM 703 N N . SER A 1 90 ? -0.258 -7.811 -1.611 1.00 91.94 90 SER A N 1
ATOM 704 C CA . SER A 1 90 ? -0.018 -8.296 -0.242 1.00 91.94 90 SER A CA 1
ATOM 705 C C . SER A 1 90 ? 0.007 -7.146 0.766 1.00 91.94 90 SER A C 1
ATOM 707 O O . SER A 1 90 ? -0.537 -7.269 1.862 1.00 91.94 90 SER A O 1
ATOM 709 N N . PHE A 1 91 ? 0.579 -6.005 0.379 1.00 89.56 91 PHE A N 1
ATOM 710 C CA . PHE A 1 91 ? 0.565 -4.785 1.174 1.00 89.56 91 PHE A CA 1
ATOM 711 C C . PHE A 1 91 ? -0.855 -4.230 1.357 1.00 89.56 91 PHE A C 1
ATOM 713 O O . PHE A 1 91 ? -1.261 -3.968 2.490 1.00 89.56 91 PHE A O 1
ATOM 720 N N . CYS A 1 92 ? -1.644 -4.113 0.283 1.00 87.56 92 CYS A N 1
ATOM 721 C CA . CYS A 1 92 ? -3.041 -3.681 0.367 1.00 87.56 92 CYS A CA 1
ATOM 722 C C . CYS A 1 92 ? -3.885 -4.626 1.233 1.00 87.56 92 CYS A C 1
ATOM 724 O O . CYS A 1 92 ? -4.652 -4.158 2.069 1.00 87.56 92 CYS A O 1
ATOM 726 N N . VAL A 1 93 ? -3.721 -5.945 1.087 1.00 86.81 93 VAL A N 1
ATOM 727 C CA . VAL A 1 93 ? -4.403 -6.949 1.919 1.00 86.81 93 VAL A CA 1
ATOM 728 C C . VAL A 1 93 ? -3.997 -6.808 3.384 1.00 86.81 93 VAL A C 1
ATOM 730 O O . VAL A 1 93 ? -4.866 -6.812 4.249 1.00 86.81 93 VAL A O 1
ATOM 733 N N . GLY A 1 94 ? -2.710 -6.614 3.679 1.00 83.81 94 GLY A N 1
ATOM 734 C CA . GLY A 1 94 ? -2.239 -6.348 5.039 1.00 83.81 94 GLY A CA 1
ATOM 735 C C . GLY A 1 94 ? -2.865 -5.086 5.640 1.00 83.81 94 GLY 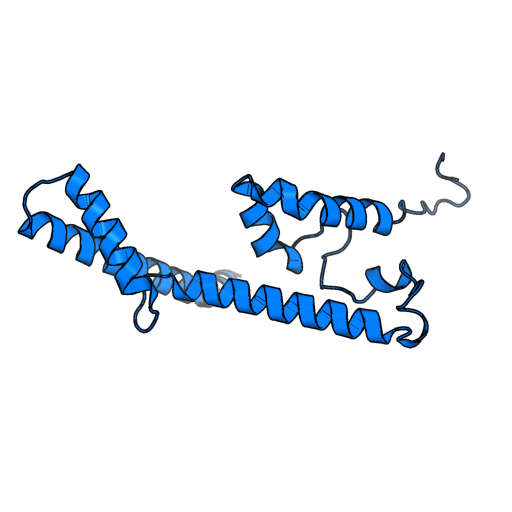A C 1
ATOM 736 O O . GLY A 1 94 ? -3.350 -5.117 6.768 1.00 83.81 94 GLY A O 1
ATOM 737 N N . ALA A 1 95 ? -2.930 -3.997 4.871 1.00 82.75 95 ALA A N 1
ATOM 738 C CA . ALA A 1 95 ? -3.565 -2.754 5.301 1.00 82.75 95 ALA A CA 1
ATOM 739 C C . ALA A 1 95 ? -5.075 -2.922 5.553 1.00 82.75 95 ALA A C 1
ATOM 741 O O . ALA A 1 95 ? -5.591 -2.419 6.550 1.00 82.75 95 ALA A O 1
ATOM 742 N N . LEU A 1 96 ? -5.779 -3.659 4.687 1.00 79.81 96 LEU A N 1
ATOM 743 C CA . LEU A 1 96 ? -7.203 -3.956 4.853 1.00 79.81 96 LEU A CA 1
ATOM 744 C C . LEU A 1 96 ? -7.456 -4.899 6.032 1.00 79.81 96 LEU A C 1
ATOM 746 O O . LEU A 1 96 ? -8.411 -4.685 6.769 1.00 79.81 96 LEU A O 1
ATOM 750 N N . ASN A 1 97 ? -6.588 -5.883 6.272 1.00 82.06 97 ASN A N 1
ATOM 751 C CA . ASN A 1 97 ? -6.693 -6.782 7.423 1.00 82.06 97 ASN A CA 1
ATOM 752 C C . ASN A 1 97 ? -6.615 -6.040 8.758 1.00 82.06 97 ASN A C 1
ATOM 754 O O . ASN A 1 97 ? -7.160 -6.532 9.738 1.00 82.06 97 ASN A O 1
ATOM 758 N N . CYS A 1 98 ? -6.005 -4.855 8.798 1.00 77.25 98 CYS A N 1
ATOM 759 C CA . CYS A 1 98 ? -5.976 -3.988 9.975 1.00 77.25 98 CYS A CA 1
ATOM 760 C C . CYS A 1 98 ? -7.265 -3.165 10.177 1.00 77.25 98 CYS A C 1
ATOM 762 O O . CYS A 1 98 ? -7.377 -2.462 11.183 1.00 77.25 98 CYS A O 1
ATOM 764 N N . LEU A 1 99 ? -8.239 -3.222 9.262 1.00 78.69 99 LEU A N 1
ATOM 765 C CA . LEU A 1 99 ? -9.488 -2.474 9.393 1.00 78.69 99 LEU A CA 1
ATOM 766 C C . LEU A 1 99 ? -10.436 -3.096 10.435 1.00 78.69 99 LEU A C 1
ATOM 768 O O . LEU A 1 99 ? -10.493 -4.318 10.592 1.00 78.69 99 LEU A O 1
ATOM 772 N N . PRO A 1 100 ? -11.253 -2.270 11.113 1.00 70.62 100 PRO A N 1
ATOM 773 C CA . PRO A 1 100 ? -12.187 -2.722 12.138 1.00 70.62 100 PRO A CA 1
ATOM 774 C C . PRO A 1 100 ? -13.504 -3.244 11.547 1.00 70.62 100 PRO A C 1
ATOM 776 O O . PRO A 1 100 ? -14.583 -2.756 11.873 1.00 70.62 100 PRO A O 1
ATOM 779 N N . VAL A 1 101 ? -13.434 -4.239 10.663 1.00 72.06 101 VAL A N 1
ATOM 780 C CA . VAL A 1 101 ? -14.613 -4.864 10.040 1.00 72.06 101 VAL A CA 1
ATOM 781 C C . VAL A 1 101 ? -14.519 -6.375 10.221 1.00 72.06 101 VAL A C 1
ATOM 783 O O . VAL A 1 101 ? -13.520 -6.979 9.856 1.00 72.06 101 VAL A O 1
ATOM 786 N N . ALA A 1 102 ? -15.542 -7.021 10.783 1.00 59.12 102 ALA A N 1
ATOM 787 C CA . ALA A 1 102 ? -15.576 -8.486 10.839 1.00 59.12 102 ALA A CA 1
ATOM 788 C C . ALA A 1 102 ? -15.715 -9.054 9.408 1.00 59.12 102 ALA A C 1
ATOM 790 O O . ALA A 1 102 ? -16.580 -8.563 8.681 1.00 59.12 102 ALA A O 1
ATOM 791 N N . PRO A 1 103 ? -14.918 -10.058 8.971 1.00 60.53 103 PRO A N 1
ATOM 792 C CA . PRO A 1 103 ? -14.095 -11.008 9.738 1.00 60.53 103 PRO A CA 1
ATOM 793 C C . PRO A 1 103 ? -12.596 -10.658 9.896 1.00 60.53 103 PRO A C 1
ATOM 795 O O . PRO A 1 103 ? -11.835 -11.521 10.315 1.00 60.53 103 PRO A O 1
ATOM 798 N N . LEU A 1 104 ? -12.158 -9.439 9.574 1.00 72.31 104 LEU A N 1
ATOM 799 C CA . LEU A 1 104 ? -10.742 -9.044 9.544 1.00 72.31 104 LEU A CA 1
ATOM 800 C C . LEU A 1 104 ? -10.135 -8.980 10.963 1.00 72.31 104 LEU A C 1
ATOM 802 O O . LEU A 1 104 ? -10.768 -8.486 11.904 1.00 72.31 104 LEU A O 1
ATOM 806 N N . ASP A 1 105 ? -8.897 -9.466 11.113 1.00 72.94 105 ASP A N 1
ATOM 807 C CA . ASP A 1 105 ? -8.179 -9.565 12.401 1.00 72.94 105 ASP A CA 1
ATOM 808 C C . ASP A 1 105 ? -7.942 -8.199 13.073 1.00 72.94 105 ASP A C 1
ATOM 810 O O . ASP A 1 105 ? -7.823 -8.092 14.298 1.00 72.94 105 ASP A O 1
ATOM 814 N N . GLY A 1 106 ? -7.959 -7.126 12.285 1.00 71.38 106 GLY A N 1
ATOM 815 C CA . GLY A 1 106 ? -7.789 -5.743 12.714 1.00 71.38 106 GLY A CA 1
ATOM 816 C C . GLY A 1 106 ? -8.858 -5.245 13.674 1.00 71.38 106 GLY A C 1
ATOM 817 O O . GLY A 1 106 ? -8.611 -4.285 14.402 1.00 71.38 106 GLY A O 1
ATOM 818 N N . LYS A 1 107 ? -10.014 -5.917 13.769 1.00 72.25 107 LYS A N 1
ATOM 819 C CA . LYS A 1 107 ? -11.059 -5.556 14.739 1.00 72.25 107 LYS A CA 1
ATOM 820 C C . LYS A 1 107 ? -10.555 -5.582 16.184 1.00 72.25 107 LYS A C 1
ATOM 822 O O . LYS A 1 107 ? -10.970 -4.739 16.972 1.00 72.25 107 LYS A O 1
ATOM 827 N N . TYR A 1 108 ? -9.657 -6.507 16.532 1.00 77.56 108 TYR A N 1
ATOM 828 C CA . TYR A 1 108 ? -9.118 -6.615 17.891 1.00 77.56 108 TYR A CA 1
ATOM 829 C C . TYR A 1 108 ? -8.074 -5.532 18.158 1.00 77.56 108 TYR A C 1
ATOM 831 O O . TYR A 1 108 ? -8.179 -4.814 19.148 1.00 77.56 108 TYR A O 1
ATOM 839 N N . VAL A 1 109 ? -7.136 -5.346 17.225 1.00 79.69 109 VAL A N 1
ATOM 840 C CA . VAL A 1 109 ? -6.089 -4.315 17.322 1.00 79.69 109 VAL A CA 1
ATOM 841 C C . VAL A 1 109 ? -6.706 -2.918 17.378 1.00 79.69 109 VAL A C 1
ATOM 843 O O . VAL A 1 109 ? -6.334 -2.095 18.211 1.00 79.69 109 VAL A O 1
ATOM 846 N N . PHE A 1 110 ? -7.696 -2.645 16.530 1.00 77.62 110 PHE A N 1
ATOM 847 C CA . PHE A 1 110 ? -8.390 -1.364 16.532 1.00 77.62 110 PHE A CA 1
ATOM 848 C C . PHE A 1 110 ? -9.232 -1.168 17.798 1.00 77.62 110 PHE A C 1
ATOM 850 O O . PHE A 1 110 ? -9.260 -0.062 18.334 1.00 77.62 110 PHE A O 1
ATOM 857 N N . ARG A 1 111 ? -9.886 -2.223 18.311 1.00 77.56 111 ARG A N 1
ATOM 858 C CA . ARG A 1 111 ? -10.611 -2.169 19.591 1.00 77.56 111 ARG A CA 1
ATOM 859 C C . ARG A 1 111 ? -9.672 -1.816 20.740 1.00 77.56 111 ARG A C 1
ATOM 861 O O . ARG A 1 111 ? -10.044 -0.977 21.556 1.00 77.56 111 ARG A O 1
ATOM 868 N N . ASP A 1 112 ? -8.471 -2.386 20.778 1.00 82.06 112 ASP A N 1
ATOM 869 C CA . ASP A 1 112 ? -7.465 -2.069 21.795 1.00 82.06 112 ASP A CA 1
ATOM 870 C C . ASP A 1 112 ? -6.991 -0.616 21.686 1.00 82.06 112 ASP A C 1
ATOM 872 O O . ASP A 1 112 ? -6.994 0.104 22.683 1.00 82.06 112 ASP A O 1
ATOM 876 N N . ILE A 1 113 ? -6.697 -0.128 20.475 1.00 81.81 113 ILE A N 1
ATOM 877 C CA . ILE A 1 113 ? -6.350 1.287 20.250 1.00 81.81 113 ILE A CA 1
ATOM 878 C C . ILE A 1 113 ? -7.499 2.208 20.689 1.00 81.81 113 ILE A C 1
ATOM 880 O O . ILE A 1 113 ? -7.269 3.209 21.370 1.00 81.81 113 ILE A O 1
ATOM 884 N N . ALA A 1 114 ? -8.743 1.869 20.346 1.00 80.19 114 ALA A N 1
ATOM 885 C CA . ALA A 1 114 ? -9.922 2.633 20.736 1.00 80.19 114 ALA A CA 1
ATOM 886 C C . ALA A 1 114 ? -10.154 2.606 22.258 1.00 80.19 114 ALA A C 1
ATOM 888 O O . ALA A 1 114 ? -10.511 3.633 22.834 1.00 80.19 114 ALA A O 1
ATOM 889 N N . LEU A 1 115 ? -9.899 1.480 22.932 1.00 81.38 115 LEU A N 1
ATOM 890 C CA . LEU A 1 115 ? -9.969 1.356 24.393 1.00 81.38 115 LEU A CA 1
ATOM 891 C C . LEU A 1 115 ? -8.875 2.163 25.097 1.00 81.38 115 LEU A C 1
ATOM 893 O O . LEU A 1 115 ? -9.147 2.787 26.131 1.00 81.38 115 LEU A O 1
ATOM 897 N N . SER A 1 116 ? -7.653 2.166 24.561 1.00 82.81 116 SER A N 1
ATOM 898 C CA . SER A 1 116 ? -6.550 2.994 25.055 1.00 82.81 116 SER A CA 1
ATOM 899 C C . SER A 1 116 ? -6.847 4.480 24.859 1.00 82.81 116 SER A C 1
ATOM 901 O O . SER A 1 116 ? -6.697 5.259 25.797 1.00 82.81 116 SER A O 1
ATOM 903 N N . GLY A 1 117 ? -7.343 4.873 23.683 1.00 81.38 117 GLY A N 1
ATOM 904 C CA . GLY A 1 117 ? -7.738 6.251 23.390 1.00 81.38 117 GLY A CA 1
ATOM 905 C C . GLY A 1 117 ? -8.901 6.731 24.259 1.00 81.38 117 GLY A C 1
ATOM 906 O O . GLY A 1 117 ? -8.837 7.814 24.836 1.00 81.38 117 GLY A O 1
ATOM 907 N N . ALA A 1 118 ? -9.937 5.908 24.438 1.00 80.19 118 ALA A N 1
ATOM 908 C CA . ALA A 1 118 ? -11.055 6.219 25.326 1.00 80.19 118 ALA A CA 1
ATOM 909 C C . ALA A 1 118 ? -10.608 6.361 26.791 1.00 80.19 118 ALA A C 1
ATOM 911 O O . ALA A 1 118 ? -11.151 7.200 27.508 1.00 80.19 118 ALA A O 1
ATOM 912 N N . GLY A 1 119 ? -9.585 5.609 27.216 1.00 78.06 119 GLY A N 1
ATOM 913 C CA . GLY A 1 119 ? -8.975 5.721 28.546 1.00 78.06 119 GLY A CA 1
ATOM 914 C C . GLY A 1 119 ? -8.294 7.067 28.820 1.00 78.06 119 GLY A C 1
ATOM 915 O O . GLY A 1 119 ? -8.185 7.470 29.976 1.00 78.06 119 GLY A O 1
ATOM 916 N N . LEU A 1 120 ? -7.890 7.800 27.775 1.00 82.12 120 LEU A N 1
ATOM 917 C CA . LEU A 1 120 ? -7.397 9.178 27.909 1.00 82.12 120 LEU A CA 1
ATOM 918 C C . LEU A 1 120 ? -8.531 10.174 28.197 1.00 82.12 120 LEU A C 1
ATOM 920 O O . LEU A 1 120 ? -8.284 11.229 28.774 1.00 82.12 120 LEU A O 1
ATOM 924 N N . ILE A 1 121 ? -9.765 9.852 27.795 1.00 82.31 121 ILE A N 1
ATOM 925 C CA . IL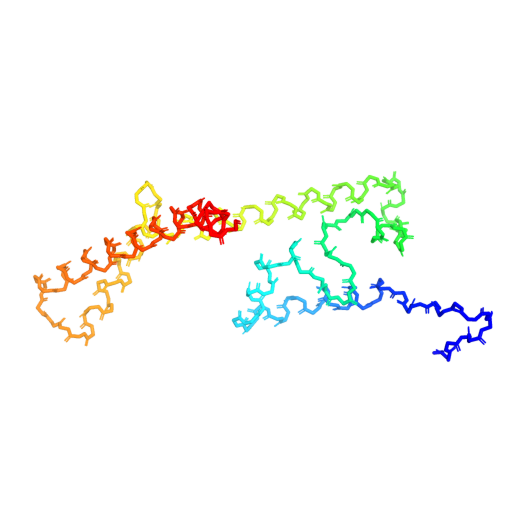E A 1 121 ? -10.934 10.737 27.905 1.00 82.31 121 ILE A CA 1
ATOM 926 C C . ILE A 1 121 ? -11.730 10.436 29.175 1.00 82.31 121 ILE A C 1
ATOM 928 O O . ILE A 1 121 ? -12.198 11.347 29.857 1.00 82.31 121 ILE A O 1
ATOM 932 N N . THR A 1 122 ? -11.916 9.158 29.500 1.00 79.94 122 THR A N 1
ATOM 933 C CA . THR A 1 122 ? -12.716 8.738 30.648 1.00 79.94 122 THR A CA 1
ATOM 934 C C . THR A 1 122 ? -12.075 7.554 31.361 1.00 79.94 122 THR A C 1
ATOM 936 O O . THR A 1 122 ? -11.575 6.630 30.729 1.00 79.94 122 THR A O 1
ATOM 939 N N . LYS A 1 123 ? -12.085 7.593 32.699 1.00 81.75 123 LYS A N 1
ATOM 940 C CA . LYS A 1 123 ? -11.596 6.502 33.561 1.00 81.75 123 LYS A CA 1
ATOM 941 C C . LYS A 1 123 ? -12.679 5.472 33.890 1.00 81.75 123 LYS A C 1
ATOM 943 O O . LYS A 1 123 ? -12.382 4.469 34.525 1.00 81.75 123 LYS A O 1
ATOM 948 N N . ASP A 1 124 ? -13.920 5.750 33.497 1.00 85.31 124 ASP A N 1
ATOM 949 C CA . ASP A 1 124 ? -15.058 4.859 33.694 1.00 85.31 124 ASP A CA 1
ATOM 950 C C . ASP A 1 124 ? -15.017 3.734 32.651 1.00 85.31 124 ASP A C 1
ATOM 952 O O . ASP A 1 124 ? -15.117 3.986 31.446 1.00 85.31 124 ASP A O 1
ATOM 956 N N . GLU A 1 125 ? -14.839 2.500 33.121 1.00 82.25 125 GLU A N 1
ATOM 957 C CA . GLU A 1 125 ? -14.666 1.320 32.274 1.00 82.25 125 GLU A CA 1
ATOM 958 C C . GLU A 1 125 ? -15.895 1.046 31.402 1.00 82.25 125 GLU A C 1
ATOM 960 O O . GLU A 1 125 ? -15.766 0.781 30.207 1.00 82.25 125 GLU A O 1
ATOM 965 N N . GLU A 1 126 ? -17.098 1.214 31.954 1.00 84.00 126 GLU A N 1
ATOM 966 C CA . GLU A 1 126 ? -18.339 0.952 31.224 1.00 84.00 126 GLU A CA 1
ATOM 967 C C . GLU A 1 126 ? -18.522 1.969 30.088 1.00 84.00 126 GLU A C 1
ATOM 969 O O . GLU A 1 126 ? -18.951 1.646 28.972 1.00 84.00 126 GLU A O 1
ATOM 974 N N . ARG A 1 127 ? -18.128 3.221 30.343 1.00 79.00 127 ARG A N 1
ATOM 975 C CA . ARG A 1 127 ? -18.164 4.291 29.345 1.00 79.00 127 ARG A CA 1
ATOM 976 C C . ARG A 1 127 ? -17.092 4.103 28.269 1.00 79.00 127 ARG A C 1
ATOM 978 O O . ARG A 1 127 ? -17.382 4.354 27.098 1.00 79.00 127 ARG A O 1
ATOM 985 N N . ARG A 1 128 ? -15.895 3.623 28.629 1.00 80.19 128 ARG A N 1
ATOM 986 C CA . ARG A 1 128 ? -14.818 3.286 27.677 1.00 80.19 128 ARG A CA 1
ATOM 987 C C . ARG A 1 128 ? -15.240 2.192 26.708 1.00 80.19 128 ARG A C 1
ATOM 989 O O . ARG A 1 128 ? -15.065 2.361 25.501 1.00 80.19 128 ARG A O 1
ATOM 996 N N . GLU A 1 129 ? -15.822 1.105 27.206 1.00 83.19 129 GLU A N 1
ATOM 997 C CA . GLU A 1 129 ? -16.266 -0.000 26.354 1.00 83.19 129 GLU A CA 1
ATOM 998 C C . GLU A 1 129 ? -17.365 0.433 25.382 1.00 83.19 129 GLU A C 1
ATOM 1000 O O . GLU A 1 129 ? -17.287 0.136 24.186 1.00 83.19 129 GLU A O 1
ATOM 1005 N N . ARG A 1 130 ? -18.356 1.203 25.856 1.00 84.31 130 ARG A N 1
ATOM 1006 C CA . ARG A 1 130 ? -19.416 1.747 24.991 1.00 84.31 130 ARG A CA 1
ATOM 1007 C C . ARG A 1 130 ? -18.856 2.661 23.904 1.00 84.31 130 ARG A C 1
ATOM 1009 O O . ARG A 1 130 ? -19.265 2.538 22.752 1.00 84.31 130 ARG A O 1
ATOM 1016 N N . MET A 1 131 ? -17.922 3.551 24.246 1.00 81.12 131 MET A N 1
ATOM 1017 C CA . MET A 1 131 ? -17.286 4.449 23.274 1.00 81.12 131 MET A CA 1
ATOM 1018 C C . MET A 1 131 ? -16.462 3.682 22.238 1.00 81.12 131 MET A C 1
ATOM 1020 O O . MET A 1 131 ? -16.567 3.978 21.050 1.00 81.12 131 MET A O 1
ATOM 1024 N N . SER A 1 132 ? -15.689 2.680 22.664 1.00 81.94 132 SER A N 1
ATOM 1025 C CA . SER A 1 132 ? -14.883 1.850 21.762 1.00 81.94 132 SER A CA 1
ATOM 1026 C C . SER A 1 132 ? -15.762 1.053 20.793 1.00 81.94 132 SER A C 1
ATOM 1028 O O . SER A 1 132 ? -15.584 1.150 19.579 1.00 81.94 132 SER A O 1
ATOM 1030 N N . ASN A 1 133 ? -16.788 0.356 21.297 1.00 82.94 133 ASN A N 1
ATOM 1031 C CA . ASN A 1 133 ? -17.715 -0.401 20.452 1.00 82.94 133 ASN A CA 1
ATOM 1032 C C . ASN A 1 133 ? -18.483 0.506 19.477 1.00 82.94 133 ASN A C 1
ATOM 1034 O O . ASN A 1 133 ? -18.633 0.162 18.305 1.00 82.94 133 ASN A O 1
ATOM 1038 N N . ALA A 1 134 ? -18.930 1.682 19.930 1.00 84.75 134 ALA A N 1
ATOM 1039 C CA . ALA A 1 134 ? -19.587 2.655 19.061 1.00 84.75 134 ALA A CA 1
ATOM 1040 C C . ALA A 1 134 ? -18.643 3.175 17.966 1.00 84.75 134 ALA A C 1
ATOM 1042 O O . ALA A 1 134 ? -19.057 3.271 16.813 1.00 84.75 134 ALA A O 1
ATOM 1043 N N . ALA A 1 135 ? -17.379 3.461 18.293 1.00 81.94 135 ALA A N 1
ATOM 1044 C CA . ALA A 1 135 ? -16.379 3.913 17.327 1.00 81.94 135 ALA A CA 1
ATOM 1045 C C . ALA A 1 135 ? -16.068 2.840 16.271 1.00 81.94 135 ALA A C 1
ATOM 1047 O O . ALA A 1 135 ? -16.049 3.145 15.079 1.00 81.94 135 ALA A O 1
ATOM 1048 N N . VAL A 1 136 ? -15.889 1.583 16.694 1.00 81.94 136 VAL A N 1
ATOM 1049 C CA . VAL A 1 136 ? -15.690 0.427 15.802 1.00 81.94 136 VAL A CA 1
ATOM 1050 C C . VAL A 1 136 ? -16.870 0.290 14.837 1.00 81.94 136 VAL A C 1
ATOM 1052 O O . VAL A 1 136 ? -16.671 0.237 13.625 1.00 81.94 136 VAL A O 1
ATOM 1055 N N . HIS A 1 137 ? -18.104 0.286 15.351 1.00 83.31 137 HIS A N 1
ATOM 1056 C CA . HIS A 1 137 ? -19.306 0.144 14.524 1.00 83.31 137 HIS A CA 1
ATOM 1057 C C . HIS A 1 137 ? -19.529 1.338 13.592 1.00 83.31 137 HIS A C 1
ATOM 1059 O O . HIS A 1 137 ? -19.884 1.144 12.431 1.00 83.31 137 HIS A O 1
ATOM 1065 N N . ALA A 1 138 ? -19.307 2.564 14.069 1.00 85.00 138 ALA A N 1
ATOM 1066 C CA . ALA A 1 138 ? -19.441 3.767 13.256 1.00 85.00 138 ALA A CA 1
ATOM 1067 C C . ALA A 1 138 ? -18.437 3.774 12.099 1.00 85.00 138 ALA A C 1
ATOM 1069 O O . ALA A 1 138 ? -18.809 4.075 10.967 1.00 85.00 138 ALA A O 1
ATOM 1070 N N . LEU A 1 139 ? -17.184 3.389 12.358 1.00 83.38 139 LEU A N 1
ATOM 1071 C CA . LEU A 1 139 ? -16.165 3.292 11.319 1.00 83.38 139 LEU A CA 1
ATOM 1072 C C . LEU A 1 139 ? -16.485 2.175 10.316 1.00 83.38 139 LEU A C 1
ATOM 1074 O O . LEU A 1 139 ? -16.381 2.400 9.113 1.00 83.38 139 LEU A O 1
ATOM 1078 N N . ALA A 1 140 ? -16.945 1.010 10.780 1.00 83.44 140 ALA A N 1
ATOM 1079 C CA . ALA A 1 140 ? -17.392 -0.067 9.898 1.00 83.44 140 ALA A CA 1
ATOM 1080 C C . ALA A 1 140 ? -18.556 0.373 8.990 1.00 83.44 140 ALA A C 1
ATOM 1082 O O . ALA A 1 140 ? -18.521 0.135 7.782 1.00 83.44 140 ALA A O 1
ATOM 1083 N N . LEU A 1 141 ? -19.555 1.067 9.548 1.00 85.94 141 LEU A N 1
ATOM 1084 C CA . LEU A 1 141 ? -20.681 1.621 8.792 1.00 85.94 141 LEU A CA 1
ATOM 1085 C C . LEU A 1 141 ? -20.240 2.691 7.793 1.00 85.94 141 LEU A C 1
ATOM 1087 O O . LEU A 1 141 ? -20.733 2.698 6.670 1.00 85.94 141 LEU A O 1
ATOM 1091 N N . LEU A 1 142 ? -19.307 3.567 8.167 1.00 87.06 142 LEU A N 1
ATOM 1092 C CA . LEU A 1 142 ? -18.771 4.598 7.278 1.00 87.06 142 LEU A CA 1
ATOM 1093 C C . LEU A 1 142 ? -18.029 3.977 6.090 1.00 87.06 142 LEU A C 1
ATOM 1095 O O . LEU A 1 142 ? -18.248 4.386 4.952 1.00 87.06 142 LEU A O 1
ATOM 1099 N N . LEU A 1 143 ? -17.190 2.967 6.336 1.00 86.31 143 LEU A N 1
ATOM 1100 C CA . LEU A 1 143 ? -16.488 2.235 5.280 1.00 86.31 143 LEU A CA 1
ATOM 1101 C C . LEU A 1 143 ? -17.475 1.523 4.349 1.00 86.31 143 LEU A C 1
ATOM 1103 O O . LEU A 1 143 ? -17.363 1.639 3.130 1.00 86.31 143 LEU A O 1
ATOM 1107 N N . PHE A 1 144 ? -18.477 0.844 4.911 1.00 85.69 144 PHE A N 1
ATOM 1108 C CA . PHE A 1 144 ? -19.528 0.192 4.132 1.00 85.69 144 PHE A CA 1
ATOM 1109 C C . PHE A 1 144 ? -20.324 1.198 3.290 1.00 85.69 144 PHE A C 1
ATOM 1111 O O . PHE A 1 144 ? -20.502 0.995 2.090 1.00 85.69 144 PHE A O 1
ATOM 1118 N N . ALA A 1 145 ? -20.744 2.315 3.887 1.00 88.31 145 ALA A N 1
ATOM 1119 C CA . ALA A 1 145 ? -21.460 3.379 3.195 1.00 88.31 145 ALA A CA 1
ATOM 1120 C C . ALA A 1 145 ? -20.616 4.000 2.073 1.00 88.31 145 ALA A C 1
ATOM 1122 O O . ALA A 1 145 ? -21.149 4.269 1.001 1.00 88.31 145 ALA A O 1
ATOM 1123 N N . SER A 1 146 ? -19.308 4.171 2.282 1.00 86.94 146 SER A N 1
ATOM 1124 C CA . SER A 1 146 ? -18.370 4.651 1.259 1.00 86.94 146 SER A CA 1
ATOM 1125 C C . SER A 1 146 ? -18.303 3.705 0.055 1.00 86.94 146 SER A C 1
ATOM 1127 O O . SER A 1 146 ? -18.394 4.145 -1.090 1.00 86.94 146 SER A O 1
ATOM 1129 N N . ILE A 1 147 ? -18.236 2.392 0.298 1.00 85.75 147 ILE A N 1
ATOM 1130 C CA . ILE A 1 147 ? -18.243 1.381 -0.769 1.00 85.75 147 ILE A CA 1
ATOM 1131 C C . ILE A 1 147 ? -19.575 1.405 -1.525 1.00 85.75 147 ILE A C 1
ATOM 1133 O O . ILE A 1 147 ? -19.584 1.463 -2.753 1.00 85.75 147 ILE A O 1
ATOM 1137 N N . VAL A 1 148 ? -20.705 1.409 -0.812 1.00 88.31 148 VAL A N 1
ATOM 1138 C CA . VAL A 1 148 ? -22.044 1.498 -1.420 1.00 88.31 148 VAL A CA 1
ATOM 1139 C C . VAL A 1 148 ? -22.181 2.778 -2.249 1.00 88.31 148 VAL A C 1
ATOM 1141 O O . VAL A 1 148 ? -22.685 2.740 -3.373 1.00 88.31 148 VAL A O 1
ATOM 1144 N N . PHE A 1 149 ? -21.679 3.902 -1.738 1.00 89.50 149 PHE A N 1
ATOM 1145 C CA . PHE A 1 149 ? -21.662 5.173 -2.450 1.00 89.50 149 PHE A CA 1
ATOM 1146 C C . PHE A 1 149 ? -20.837 5.097 -3.737 1.00 89.50 149 PHE A C 1
ATOM 1148 O O . PHE A 1 149 ? -21.293 5.606 -4.753 1.00 89.50 149 PHE A O 1
ATOM 1155 N N . LEU A 1 150 ? -19.686 4.417 -3.744 1.00 89.00 150 LEU A N 1
ATOM 1156 C CA . LEU A 1 150 ? -18.868 4.234 -4.950 1.00 89.00 150 LEU A CA 1
ATOM 1157 C C . LEU A 1 150 ? -19.650 3.553 -6.086 1.00 89.00 150 LEU A C 1
ATOM 1159 O O . LEU A 1 150 ? -19.484 3.911 -7.250 1.00 89.00 150 LEU A O 1
ATOM 1163 N N . PHE A 1 151 ? -20.525 2.601 -5.751 1.00 87.25 151 PHE A N 1
ATOM 1164 C CA . PHE A 1 151 ? -21.380 1.941 -6.736 1.00 87.25 151 PHE A CA 1
ATOM 1165 C C . PHE A 1 151 ? -22.542 2.822 -7.185 1.00 87.25 151 PHE A C 1
ATOM 1167 O O . PHE A 1 151 ? -22.849 2.830 -8.369 1.00 87.25 151 PHE A O 1
ATOM 1174 N N . ILE A 1 152 ? -23.180 3.564 -6.276 1.00 87.62 152 ILE A N 1
ATOM 1175 C CA . ILE A 1 152 ? -24.374 4.375 -6.571 1.00 87.62 152 ILE A CA 1
ATOM 1176 C C . ILE A 1 152 ? -24.024 5.706 -7.259 1.00 87.62 152 ILE A C 1
ATOM 1178 O O . ILE A 1 152 ? -24.763 6.161 -8.132 1.00 87.62 152 ILE A O 1
ATOM 11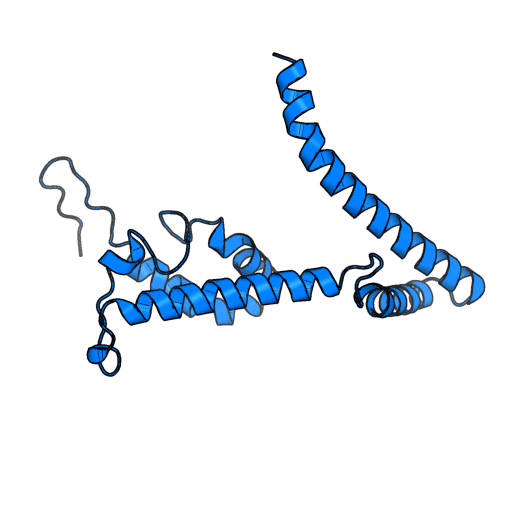82 N N . ALA A 1 153 ? -22.895 6.322 -6.905 1.00 84.25 153 ALA A N 1
ATOM 1183 C CA . ALA A 1 153 ? -22.435 7.611 -7.420 1.00 84.25 153 ALA A CA 1
ATOM 1184 C C . ALA A 1 153 ? -22.454 7.718 -8.960 1.00 84.25 153 ALA A C 1
ATOM 1186 O O . ALA A 1 153 ? -23.036 8.682 -9.465 1.00 84.25 153 ALA A O 1
ATOM 1187 N N . PRO A 1 154 ? -21.912 6.756 -9.736 1.00 83.75 154 PRO A N 1
ATOM 1188 C CA . PRO A 1 154 ? -21.990 6.820 -11.192 1.00 83.75 154 PRO A CA 1
ATOM 1189 C C . PRO A 1 154 ? -23.428 6.730 -11.727 1.00 83.75 154 PRO A C 1
ATOM 1191 O O . PRO A 1 154 ? -23.710 7.325 -12.762 1.00 83.75 154 PRO A O 1
ATOM 1194 N N . TYR A 1 155 ? -24.364 6.056 -11.050 1.00 82.81 155 TYR A N 1
ATOM 1195 C CA . TYR A 1 155 ? -25.766 5.994 -11.496 1.00 82.81 155 TYR A CA 1
ATOM 1196 C C . TYR A 1 155 ? -26.538 7.287 -11.209 1.00 82.81 155 TYR A C 1
ATOM 1198 O O . TYR A 1 155 ? -27.328 7.719 -12.046 1.00 82.81 155 TYR A O 1
ATOM 1206 N N . LEU A 1 156 ? -26.285 7.943 -10.071 1.00 81.56 156 LEU A N 1
ATOM 1207 C CA . LEU A 1 156 ? -26.919 9.229 -9.743 1.00 81.56 156 LEU A CA 1
ATOM 1208 C C . LEU A 1 156 ? -26.520 10.337 -10.722 1.00 81.56 156 LEU A C 1
ATOM 1210 O O . LEU A 1 156 ? -27.350 11.162 -11.092 1.00 81.56 156 LEU A O 1
ATOM 1214 N N . VAL A 1 157 ? -25.263 10.335 -11.171 1.00 81.81 157 VAL A N 1
ATOM 1215 C CA . VAL A 1 157 ? -24.760 11.310 -12.150 1.00 81.81 157 VAL A CA 1
ATOM 1216 C C . VAL A 1 157 ? -25.392 11.106 -13.531 1.00 81.81 157 VAL A C 1
ATOM 1218 O O . VAL A 1 157 ? -25.668 12.087 -14.219 1.00 81.81 157 VAL A O 1
ATOM 1221 N N . HIS A 1 158 ? -25.659 9.863 -13.939 1.00 73.56 158 HIS A N 1
ATOM 1222 C CA . HIS A 1 158 ? -26.294 9.583 -15.231 1.00 73.56 158 HIS A CA 1
ATOM 1223 C C . HIS A 1 158 ? -27.805 9.845 -15.249 1.00 73.56 158 HIS A C 1
ATOM 1225 O O . HIS A 1 158 ? -28.336 10.129 -16.313 1.00 73.56 158 HIS A O 1
ATOM 1231 N N . LEU A 1 159 ? -28.496 9.795 -14.105 1.00 69.06 159 LEU A N 1
ATOM 1232 C CA . LEU A 1 159 ? -29.940 10.062 -14.023 1.00 69.06 159 LEU A CA 1
ATOM 1233 C C . LEU A 1 159 ? -30.299 11.552 -14.216 1.00 69.06 159 LEU A C 1
ATOM 1235 O O . LEU A 1 159 ? -31.456 11.882 -14.457 1.00 69.06 159 LEU A O 1
ATOM 1239 N N . HIS A 1 160 ? -29.313 12.448 -14.102 1.00 59.50 160 HIS A N 1
ATOM 1240 C CA . HIS A 1 160 ? -29.471 13.902 -14.229 1.00 59.50 160 HIS A CA 1
ATOM 1241 C C . HIS A 1 160 ? -28.992 14.481 -15.581 1.00 59.50 160 HIS A C 1
ATOM 1243 O O . HIS A 1 160 ? -28.908 15.705 -15.715 1.00 59.50 160 HIS A O 1
ATOM 1249 N N . ARG A 1 161 ? -28.685 13.633 -16.572 1.00 51.66 161 ARG A N 1
ATOM 1250 C CA . ARG A 1 161 ? -28.498 14.009 -17.986 1.00 51.66 161 ARG A CA 1
ATOM 1251 C C . ARG A 1 161 ? -29.646 13.477 -18.827 1.00 51.66 161 ARG A C 1
ATOM 1253 O O . ARG A 1 161 ? -29.983 14.176 -19.804 1.00 51.66 161 ARG A O 1
#